Protein AF-A0A960B2R2-F1 (afdb_monomer)

Sequence (113 aa):
MPITTTFVECHGYDATPDFVYAVSLLAALEGASNQSEHASVLPFLGMARAELTDFGQRRPAGYVPVHVGDVRAGLDELEQRLTALLADSPALQHSLRLDAARRLLRRGLAAVA

Mean predicted aligned error: 6.53 Å

Secondary structure (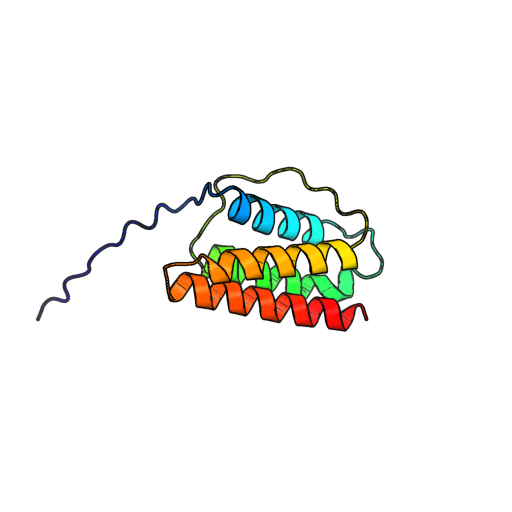DSSP, 8-state):
-----------SEE--HHHHHHHHHHHHHHT-TTSTTHHHHHHHHHHHHHIIIIIS--EES-------S-HHHHHHHHHHHHHHHHHH---HHHHHHHHHHHHHHHHHHHH--

pLDDT: mean 85.48, std 13.49, range [42.97, 96.62]

Radius of gyration: 15.07 Å; Cα contacts (8 Å, |Δi|>4): 143; chains: 1; bounding box: 57×23×29 Å

Structure (mmCIF, N/CA/C/O backbone):
data_AF-A0A960B2R2-F1
#
_entry.id   AF-A0A960B2R2-F1
#
loop_
_atom_site.group_PDB
_atom_site.id
_atom_site.type_symbol
_atom_site.label_atom_id
_atom_site.label_alt_id
_atom_site.label_comp_id
_atom_site.label_asym_id
_atom_site.label_entity_id
_atom_site.label_seq_id
_atom_site.pdbx_PDB_ins_code
_atom_site.Cartn_x
_atom_site.Cartn_y
_atom_site.Cartn_z
_atom_site.occupancy
_atom_site.B_iso_or_equiv
_atom_site.auth_seq_id
_atom_site.auth_comp_id
_atom_site.auth_asym_id
_atom_site.auth_atom_id
_atom_site.pdbx_PDB_model_num
ATOM 1 N N . MET A 1 1 ? 42.434 -1.379 -8.555 1.00 44.28 1 MET A N 1
ATOM 2 C CA . MET A 1 1 ? 41.587 -1.516 -9.759 1.00 44.28 1 MET A CA 1
ATOM 3 C C . MET A 1 1 ? 40.462 -0.501 -9.656 1.00 44.28 1 MET A C 1
ATOM 5 O O . MET A 1 1 ? 39.884 -0.428 -8.576 1.00 44.28 1 MET A O 1
ATOM 9 N N . PRO A 1 2 ? 40.188 0.317 -10.685 1.00 54.19 2 PRO A N 1
ATOM 10 C CA . PRO A 1 2 ? 39.034 1.207 -10.661 1.00 54.19 2 PRO A CA 1
ATOM 11 C C . PRO A 1 2 ? 37.750 0.372 -10.734 1.00 54.19 2 PRO A C 1
ATOM 13 O O . PRO A 1 2 ? 37.652 -0.547 -11.545 1.00 54.19 2 PRO A O 1
ATOM 16 N N . ILE A 1 3 ? 36.790 0.665 -9.859 1.00 48.06 3 ILE A N 1
ATOM 17 C CA . ILE A 1 3 ? 35.449 0.083 -9.926 1.00 48.06 3 ILE A CA 1
ATOM 18 C C . ILE A 1 3 ? 34.712 0.823 -11.040 1.00 48.06 3 ILE A C 1
ATOM 20 O O . ILE A 1 3 ? 34.513 2.034 -10.959 1.00 48.06 3 ILE A O 1
ATOM 24 N N . THR A 1 4 ? 34.344 0.108 -12.098 1.00 55.03 4 THR A N 1
ATOM 25 C CA . THR A 1 4 ? 33.495 0.644 -13.161 1.00 55.03 4 THR A CA 1
ATOM 26 C C . THR A 1 4 ? 32.066 0.716 -12.640 1.00 55.03 4 THR A C 1
ATOM 28 O O . THR A 1 4 ? 31.375 -0.296 -12.556 1.00 55.03 4 THR A O 1
ATOM 31 N N . THR A 1 5 ? 31.625 1.910 -12.257 1.00 47.50 5 THR A N 1
ATOM 32 C CA . THR A 1 5 ? 30.239 2.150 -11.856 1.00 47.50 5 THR A CA 1
ATOM 33 C C . THR A 1 5 ? 29.385 2.289 -13.112 1.00 47.50 5 THR A C 1
ATOM 35 O O . THR A 1 5 ? 29.386 3.334 -13.759 1.00 47.50 5 THR A O 1
ATOM 38 N N . THR A 1 6 ? 28.650 1.243 -13.485 1.00 44.91 6 THR A N 1
ATOM 39 C CA . THR A 1 6 ? 27.518 1.385 -14.407 1.00 44.91 6 THR A CA 1
ATOM 40 C C . THR A 1 6 ? 26.431 2.182 -13.696 1.00 44.91 6 THR A C 1
ATOM 42 O O . THR A 1 6 ? 25.748 1.658 -12.817 1.00 44.91 6 THR A O 1
ATOM 45 N N . PHE A 1 7 ? 26.292 3.460 -14.051 1.00 42.97 7 PHE A N 1
ATOM 46 C CA . PHE A 1 7 ? 25.100 4.233 -13.720 1.00 42.97 7 PHE A CA 1
ATOM 47 C C . PHE A 1 7 ? 23.925 3.599 -14.464 1.00 42.97 7 PHE A C 1
ATOM 49 O O . PHE A 1 7 ? 23.828 3.695 -15.685 1.00 42.97 7 PHE A O 1
ATOM 56 N N . VAL A 1 8 ? 23.049 2.918 -13.731 1.00 48.94 8 VAL A N 1
ATOM 57 C CA . VAL A 1 8 ? 21.703 2.650 -14.226 1.00 48.94 8 VAL A CA 1
ATOM 58 C C . VAL A 1 8 ? 20.947 3.959 -14.035 1.00 48.94 8 VAL A C 1
ATOM 60 O O . VAL A 1 8 ? 20.737 4.385 -12.899 1.00 48.94 8 VAL A O 1
ATOM 63 N N . GLU A 1 9 ? 20.589 4.630 -15.130 1.00 44.25 9 GLU A N 1
ATOM 64 C CA . GLU A 1 9 ? 19.589 5.697 -15.095 1.00 44.25 9 GLU A CA 1
ATOM 65 C C . GLU A 1 9 ? 18.266 5.073 -14.632 1.00 44.25 9 GLU A C 1
ATOM 67 O O . GLU A 1 9 ? 17.455 4.601 -15.425 1.00 44.25 9 GLU A O 1
ATOM 72 N N . CYS A 1 10 ? 18.040 5.035 -13.318 1.00 51.03 10 CYS A N 1
ATOM 73 C CA . CYS A 1 10 ? 16.684 4.946 -12.807 1.00 51.03 10 CYS A CA 1
ATOM 74 C C . CYS A 1 10 ? 16.016 6.256 -13.212 1.00 51.03 10 CYS A C 1
ATOM 76 O O . CYS A 1 10 ? 16.256 7.291 -12.589 1.00 51.03 10 CYS A O 1
ATOM 78 N N . HIS A 1 11 ? 15.209 6.232 -14.275 1.00 53.56 11 HIS A N 1
ATOM 79 C CA . HIS A 1 11 ? 14.238 7.287 -14.528 1.00 53.56 11 HIS A CA 1
ATOM 80 C C . HIS A 1 11 ? 13.461 7.496 -13.222 1.00 53.56 11 HIS A C 1
ATOM 82 O O . HIS A 1 11 ? 12.680 6.645 -12.811 1.00 53.56 11 HIS A O 1
ATOM 88 N N . GLY A 1 12 ? 13.765 8.587 -12.511 1.00 64.12 12 GLY A N 1
ATOM 89 C CA . GLY A 1 12 ? 13.366 8.764 -11.110 1.00 64.12 12 GLY A CA 1
ATOM 90 C C . GLY A 1 12 ? 11.856 8.850 -10.894 1.00 64.12 12 GLY A C 1
ATOM 91 O O . GLY A 1 12 ? 11.407 8.784 -9.752 1.00 64.12 12 GLY A O 1
ATOM 92 N N . TYR A 1 13 ? 11.095 8.975 -11.983 1.00 69.25 13 TYR A N 1
ATOM 93 C CA . TYR A 1 13 ? 9.644 8.953 -12.002 1.00 69.25 13 TYR A CA 1
ATOM 94 C C . TYR A 1 13 ? 9.132 7.718 -12.735 1.00 69.25 13 TYR A C 1
ATOM 96 O O . TYR A 1 13 ? 9.464 7.484 -13.895 1.00 69.25 13 TYR A O 1
ATOM 104 N N . ASP A 1 14 ? 8.272 6.971 -12.060 1.00 80.69 14 ASP A N 1
ATOM 105 C CA . ASP A 1 14 ? 7.523 5.863 -12.614 1.00 80.69 14 ASP A CA 1
ATOM 106 C C . ASP A 1 14 ? 6.093 6.317 -12.923 1.00 80.69 14 ASP A C 1
ATOM 108 O O . ASP A 1 14 ? 5.325 6.694 -12.032 1.00 80.69 14 ASP A O 1
ATOM 112 N N . ALA A 1 15 ? 5.765 6.314 -14.212 1.00 82.19 15 ALA A N 1
ATOM 113 C CA . ALA A 1 15 ? 4.457 6.687 -14.738 1.00 82.19 15 ALA A CA 1
ATOM 114 C C . ALA A 1 15 ? 3.535 5.478 -14.971 1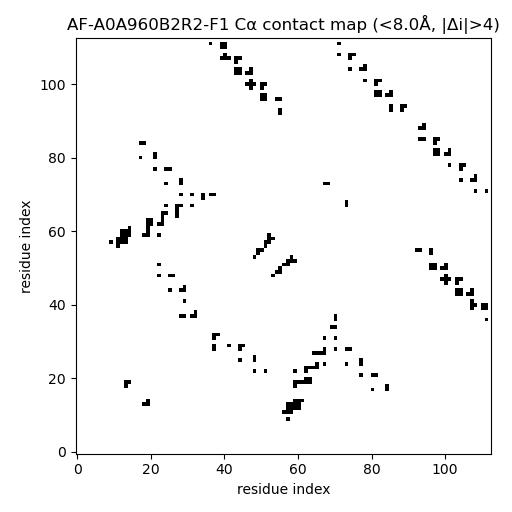.00 82.19 15 ALA A C 1
ATOM 116 O O . ALA A 1 15 ? 2.442 5.646 -15.510 1.00 82.19 15 ALA A O 1
ATOM 117 N N . THR A 1 16 ? 3.959 4.266 -14.598 1.00 88.69 16 THR A N 1
ATOM 118 C CA . THR A 1 16 ? 3.163 3.050 -14.781 1.00 88.69 16 THR A CA 1
ATOM 119 C C . THR A 1 16 ? 1.842 3.199 -14.023 1.00 88.69 16 THR A C 1
ATOM 121 O O . THR A 1 16 ? 1.879 3.437 -12.810 1.00 88.69 16 THR A O 1
ATOM 124 N N . PRO A 1 17 ? 0.681 3.046 -14.691 1.00 90.12 17 PRO A N 1
ATOM 125 C CA . PRO A 1 17 ? -0.620 3.303 -14.078 1.00 90.12 17 PRO A CA 1
ATOM 126 C C . PRO A 1 17 ? -0.837 2.550 -12.765 1.00 90.12 17 PRO A C 1
ATOM 128 O O . PRO A 1 17 ? -1.293 3.146 -11.794 1.00 90.12 17 PRO A O 1
ATOM 131 N N . ASP A 1 18 ? -0.444 1.276 -12.700 1.00 91.38 18 ASP A N 1
ATOM 132 C CA . ASP A 1 18 ? -0.616 0.464 -11.493 1.00 91.38 18 ASP A CA 1
ATOM 133 C C . ASP A 1 18 ? 0.258 0.930 -10.326 1.00 91.38 18 ASP A C 1
ATOM 135 O O . ASP A 1 18 ? -0.196 0.936 -9.182 1.00 91.38 18 ASP A O 1
ATOM 139 N N . PHE A 1 19 ? 1.491 1.373 -10.593 1.00 90.69 19 PHE A N 1
ATOM 140 C CA . PHE A 1 19 ? 2.360 1.910 -9.546 1.00 90.69 19 PHE A CA 1
ATOM 141 C C . PHE A 1 19 ? 1.854 3.263 -9.043 1.00 90.69 19 PHE A C 1
ATOM 143 O O . PHE A 1 19 ? 1.728 3.470 -7.836 1.00 90.69 19 PHE A O 1
ATOM 150 N N . VAL A 1 20 ? 1.502 4.165 -9.965 1.00 91.81 20 VAL A N 1
ATOM 151 C CA . VAL A 1 20 ? 0.909 5.469 -9.641 1.00 91.81 20 VAL A CA 1
ATOM 152 C C . VAL A 1 20 ? -0.367 5.292 -8.822 1.00 91.81 20 VAL A C 1
ATOM 154 O O . VAL A 1 20 ? -0.547 5.972 -7.809 1.00 91.81 20 VAL A O 1
ATOM 157 N N . TYR A 1 21 ? -1.231 4.356 -9.214 1.00 94.25 21 TYR A N 1
ATOM 158 C CA . TYR A 1 21 ? -2.456 4.055 -8.489 1.00 94.25 21 TYR A CA 1
ATOM 159 C C . TYR A 1 21 ? -2.172 3.489 -7.096 1.00 94.25 21 TYR A C 1
ATOM 161 O O . TYR A 1 21 ? -2.722 4.000 -6.127 1.00 94.25 21 TYR A O 1
ATOM 169 N N . ALA A 1 22 ? -1.276 2.505 -6.961 1.00 94.62 22 ALA A N 1
ATOM 170 C CA . ALA A 1 22 ? -0.936 1.914 -5.666 1.00 94.62 22 ALA A CA 1
ATOM 171 C C . ALA A 1 22 ? -0.391 2.959 -4.677 1.00 94.62 22 ALA A C 1
ATOM 173 O O . ALA A 1 22 ? -0.827 3.015 -3.528 1.00 94.62 22 ALA A O 1
ATOM 174 N N . VAL A 1 23 ? 0.513 3.837 -5.125 1.00 93.50 23 VAL A N 1
ATOM 175 C CA . VAL A 1 23 ? 1.056 4.912 -4.278 1.00 93.50 23 VAL A CA 1
ATOM 176 C C . VAL A 1 23 ? -0.009 5.975 -3.964 1.00 93.50 23 VAL A C 1
ATOM 178 O O . VAL A 1 23 ? -0.027 6.518 -2.859 1.00 93.50 23 VAL A O 1
ATOM 181 N N . SER A 1 24 ? -0.942 6.233 -4.885 1.00 94.31 24 SER A N 1
ATOM 182 C CA . SER A 1 24 ? -2.063 7.157 -4.656 1.00 94.31 24 SER A CA 1
ATOM 183 C C . SER A 1 24 ? -3.100 6.613 -3.676 1.00 94.31 24 SER A C 1
ATOM 185 O O . SER A 1 24 ? -3.537 7.342 -2.788 1.00 94.31 24 SER A O 1
ATOM 187 N N . LEU A 1 25 ? -3.456 5.333 -3.786 1.00 95.56 25 LEU A N 1
ATOM 188 C CA . LEU A 1 25 ? -4.336 4.647 -2.842 1.00 95.56 25 LEU A CA 1
ATOM 189 C C . LEU A 1 25 ? -3.707 4.612 -1.446 1.00 95.56 25 LEU A C 1
ATOM 191 O O . LEU A 1 25 ? -4.385 4.902 -0.464 1.00 95.56 25 LEU A O 1
ATOM 195 N N . LEU A 1 26 ? -2.402 4.345 -1.355 1.00 95.00 26 LEU A N 1
ATOM 196 C CA . LEU A 1 26 ? -1.672 4.415 -0.092 1.00 95.00 26 LEU A CA 1
ATOM 197 C C . LEU A 1 26 ? -1.769 5.817 0.528 1.00 95.00 26 LEU A C 1
ATOM 199 O O . LEU A 1 26 ? -2.131 5.940 1.696 1.00 95.00 26 LEU A O 1
ATOM 203 N N . ALA A 1 27 ? -1.507 6.875 -0.243 1.00 93.25 27 ALA A N 1
ATOM 204 C CA . ALA A 1 27 ? -1.623 8.250 0.247 1.00 93.25 27 ALA A CA 1
ATOM 205 C C . ALA A 1 27 ? -3.062 8.612 0.668 1.00 93.25 27 ALA A C 1
ATOM 207 O O . ALA A 1 27 ? -3.262 9.313 1.660 1.00 93.25 27 ALA A O 1
ATOM 208 N N . ALA A 1 28 ? -4.073 8.111 -0.046 1.00 93.75 28 ALA A N 1
ATOM 209 C CA . ALA A 1 28 ? -5.473 8.297 0.326 1.00 93.75 28 ALA A CA 1
ATOM 210 C C . ALA A 1 28 ? -5.819 7.583 1.645 1.00 93.75 28 ALA A C 1
ATOM 212 O O . ALA A 1 28 ? -6.507 8.158 2.487 1.00 93.75 28 ALA A O 1
ATOM 213 N N . LEU A 1 29 ? -5.291 6.373 1.863 1.00 93.62 29 LEU A N 1
ATOM 214 C CA . LEU A 1 29 ? -5.415 5.642 3.127 1.00 93.62 29 LEU A CA 1
ATOM 215 C C . LEU A 1 29 ? -4.702 6.367 4.276 1.00 93.62 29 LEU A C 1
ATOM 217 O O . LEU A 1 29 ? -5.265 6.479 5.361 1.00 93.62 29 LEU A O 1
ATOM 221 N N . GLU A 1 30 ? -3.508 6.928 4.048 1.00 93.31 30 GLU A N 1
ATOM 222 C CA . GLU A 1 30 ? -2.820 7.783 5.032 1.00 93.31 30 GLU A CA 1
ATOM 223 C C . GLU A 1 30 ? -3.666 9.009 5.411 1.00 93.31 30 GLU A C 1
ATOM 225 O O . GLU A 1 30 ? -3.655 9.429 6.567 1.00 93.31 30 GLU A O 1
ATOM 230 N N . GLY A 1 31 ? -4.432 9.557 4.465 1.00 90.19 31 GLY A N 1
ATOM 231 C CA . GLY A 1 31 ? -5.325 10.698 4.670 1.00 90.19 31 GLY A CA 1
ATOM 232 C C . GLY A 1 31 ? -6.706 10.366 5.252 1.00 90.19 31 GLY A C 1
ATOM 233 O O . GLY A 1 31 ? -7.445 11.292 5.584 1.00 90.19 31 GLY A O 1
ATOM 234 N N . ALA A 1 32 ? -7.074 9.089 5.402 1.00 89.19 32 ALA A N 1
ATOM 235 C CA . ALA A 1 32 ? -8.403 8.651 5.849 1.00 89.19 32 ALA A CA 1
ATOM 236 C C . ALA A 1 32 ? -8.612 8.769 7.378 1.00 89.19 32 ALA A C 1
ATOM 238 O O . ALA A 1 32 ? -9.168 7.876 8.014 1.00 89.19 32 ALA A O 1
ATOM 239 N N . SER A 1 33 ? -8.191 9.885 7.978 1.00 83.94 33 SER A N 1
ATOM 240 C CA . SER A 1 33 ? -8.155 10.109 9.434 1.00 83.94 33 SER A CA 1
ATOM 241 C C . SER A 1 33 ? -9.518 10.128 10.129 1.00 83.94 33 SER A C 1
ATOM 243 O O . SER A 1 33 ? -9.589 9.991 11.347 1.00 83.94 33 SER A O 1
ATOM 245 N N . ASN A 1 34 ? -10.602 10.285 9.370 1.00 84.12 34 ASN A N 1
ATOM 246 C CA . ASN A 1 34 ? -11.966 10.290 9.901 1.00 84.12 34 ASN A CA 1
ATOM 247 C C . ASN A 1 34 ? -12.504 8.879 10.208 1.00 84.12 34 ASN A C 1
ATOM 249 O O . ASN A 1 34 ? -13.628 8.753 10.687 1.00 84.12 34 ASN A O 1
ATOM 253 N N . GLN A 1 35 ? -11.732 7.828 9.919 1.00 81.75 35 GLN A N 1
ATOM 254 C CA . GLN A 1 35 ? -12.118 6.433 10.121 1.00 81.75 35 GLN A CA 1
ATOM 255 C C . GLN A 1 35 ? -11.531 5.907 11.439 1.00 81.75 35 GLN A C 1
ATOM 257 O O . GLN A 1 35 ? -10.347 6.095 11.714 1.00 81.75 35 GLN A O 1
ATOM 262 N N . SER A 1 36 ? -12.333 5.220 12.257 1.00 80.88 36 SER A N 1
ATOM 263 C CA . SER A 1 36 ? -11.940 4.763 13.607 1.00 80.88 36 SER A CA 1
ATOM 264 C C . SER A 1 36 ? -10.721 3.836 13.625 1.00 80.88 36 SER A C 1
ATOM 266 O O . SER A 1 36 ? -9.973 3.798 14.598 1.00 80.88 36 SER A O 1
ATOM 268 N N . GLU A 1 37 ? -10.506 3.104 12.539 1.00 84.75 37 GLU A N 1
ATOM 269 C CA . GLU A 1 37 ? -9.453 2.096 12.392 1.00 84.75 37 GLU A CA 1
ATOM 270 C C . GLU A 1 37 ? -8.121 2.713 11.937 1.00 84.75 37 GLU A C 1
ATOM 272 O O . GLU A 1 37 ? -7.056 2.117 12.118 1.00 84.75 37 GLU A O 1
ATOM 277 N N . HIS A 1 38 ? -8.163 3.933 11.388 1.00 90.31 38 HIS A N 1
ATOM 278 C CA . HIS A 1 38 ? -7.036 4.615 10.746 1.00 90.31 38 HIS A CA 1
ATOM 279 C C . HIS A 1 38 ? -5.801 4.717 11.644 1.00 90.31 38 HIS A C 1
ATOM 281 O O . HIS A 1 38 ? -4.690 4.396 11.221 1.00 90.31 38 HIS A O 1
ATOM 287 N N . ALA A 1 39 ? -5.994 5.091 12.910 1.00 89.25 39 ALA A N 1
ATOM 288 C CA . ALA A 1 39 ? -4.896 5.277 13.855 1.00 89.25 39 ALA A CA 1
ATOM 289 C C . ALA A 1 39 ? -4.075 3.993 14.070 1.00 89.25 39 ALA A C 1
ATOM 291 O O . ALA A 1 39 ? -2.858 4.060 14.246 1.00 89.25 39 ALA A O 1
ATOM 292 N N . SER A 1 40 ? -4.727 2.827 14.024 1.00 90.94 40 SER A N 1
ATOM 293 C CA . SER A 1 40 ? -4.064 1.530 14.194 1.00 90.94 40 SER A CA 1
ATOM 294 C C . SER A 1 40 ? -3.222 1.136 12.976 1.00 90.94 40 SER A C 1
ATOM 296 O O . SER A 1 40 ? -2.212 0.447 13.124 1.00 90.94 40 SER A O 1
ATOM 298 N N . VAL A 1 41 ? -3.589 1.617 11.782 1.00 92.81 41 VAL A N 1
ATOM 299 C CA . VAL A 1 41 ? -2.932 1.246 10.520 1.00 92.81 41 VAL A CA 1
ATOM 300 C C . VAL A 1 41 ? -1.902 2.255 10.031 1.00 92.81 41 VAL A C 1
ATOM 302 O O . VAL A 1 41 ? -1.000 1.893 9.275 1.00 92.81 41 VAL A O 1
ATOM 305 N N . LEU A 1 42 ? -1.995 3.505 10.487 1.00 93.12 42 LEU A N 1
ATOM 306 C CA . LEU A 1 42 ? -1.162 4.614 10.028 1.00 93.12 42 LEU A CA 1
ATOM 307 C C . LEU A 1 42 ? 0.355 4.336 10.085 1.00 93.12 42 LEU A C 1
ATOM 309 O O . LEU A 1 42 ? 1.034 4.646 9.103 1.00 93.12 42 LEU A O 1
ATOM 313 N N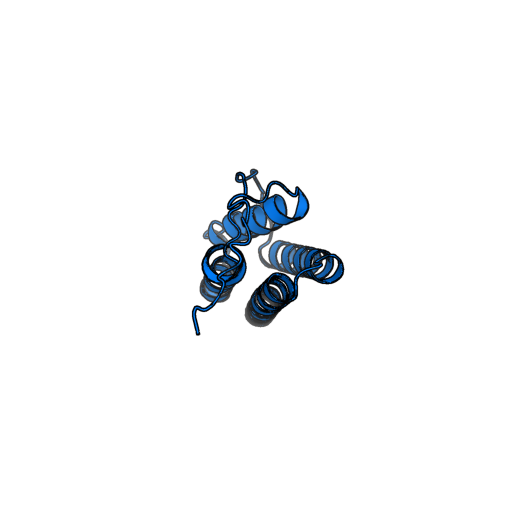 . PRO A 1 43 ? 0.923 3.713 11.144 1.00 94.25 43 PRO A N 1
ATOM 314 C CA . PRO A 1 43 ? 2.351 3.396 11.160 1.00 94.25 43 PRO A CA 1
ATOM 315 C C . PRO A 1 43 ? 2.760 2.440 10.032 1.00 94.25 43 PRO A C 1
ATOM 317 O O . PRO A 1 43 ? 3.826 2.599 9.438 1.00 94.25 43 PRO A O 1
ATOM 320 N N . PHE A 1 44 ? 1.907 1.464 9.709 1.00 95.12 44 PHE A N 1
ATOM 321 C CA . PHE A 1 44 ? 2.174 0.492 8.651 1.00 95.12 44 PHE A CA 1
ATOM 322 C C . PHE A 1 44 ? 2.065 1.123 7.264 1.00 95.12 44 PHE A C 1
ATOM 324 O O . PHE A 1 44 ? 2.886 0.813 6.402 1.00 95.12 44 PHE A O 1
ATOM 331 N N . LEU A 1 45 ? 1.106 2.034 7.068 1.00 94.38 45 LEU A N 1
ATOM 332 C CA . LEU A 1 45 ? 0.957 2.803 5.831 1.00 94.38 45 LEU A CA 1
ATOM 333 C C . LEU A 1 45 ? 2.193 3.673 5.563 1.00 94.38 45 LEU A C 1
ATOM 335 O O . LEU A 1 45 ? 2.797 3.549 4.498 1.00 94.38 45 LEU A O 1
ATOM 339 N N . GLY A 1 46 ? 2.645 4.441 6.561 1.00 93.75 46 GLY A N 1
ATOM 340 C CA . GLY A 1 46 ? 3.833 5.292 6.430 1.00 93.75 46 GLY A CA 1
ATOM 341 C C . GLY A 1 46 ? 5.106 4.505 6.104 1.00 93.75 46 GLY A C 1
ATOM 342 O O . GLY A 1 46 ? 5.895 4.908 5.247 1.00 93.75 46 GLY A O 1
ATOM 343 N N . MET A 1 47 ? 5.294 3.342 6.737 1.00 95.56 47 MET A N 1
ATOM 344 C CA . MET A 1 47 ? 6.422 2.457 6.423 1.00 95.56 47 MET A CA 1
ATOM 345 C C . MET A 1 47 ? 6.297 1.838 5.026 1.00 95.56 47 MET A C 1
ATOM 347 O O . MET A 1 47 ? 7.289 1.765 4.302 1.00 95.56 47 MET A O 1
ATOM 351 N N . ALA A 1 48 ? 5.095 1.415 4.622 1.00 94.94 48 ALA A N 1
ATOM 352 C CA . ALA A 1 48 ? 4.867 0.867 3.290 1.00 94.94 48 ALA A CA 1
ATOM 353 C C . ALA A 1 48 ? 5.160 1.916 2.208 1.00 94.94 48 ALA A C 1
ATOM 355 O O . ALA A 1 48 ? 5.793 1.589 1.205 1.00 94.94 48 ALA A O 1
ATOM 356 N N . ARG A 1 49 ? 4.802 3.187 2.436 1.00 93.19 49 ARG A N 1
ATOM 357 C CA . ARG A 1 49 ? 5.158 4.286 1.533 1.00 93.19 49 ARG A CA 1
ATOM 358 C C . ARG A 1 49 ? 6.663 4.429 1.377 1.00 93.19 49 ARG A C 1
ATOM 360 O O . ARG A 1 49 ? 7.149 4.472 0.252 1.00 93.19 49 ARG A O 1
ATOM 367 N N . ALA A 1 50 ? 7.389 4.459 2.495 1.00 92.25 50 ALA A N 1
ATOM 368 C CA . ALA A 1 50 ? 8.842 4.600 2.496 1.00 92.25 50 ALA A CA 1
ATOM 369 C C . ALA A 1 50 ? 9.531 3.455 1.733 1.00 92.25 50 ALA A C 1
ATOM 371 O O . ALA A 1 50 ? 10.477 3.695 0.983 1.00 92.25 50 ALA A O 1
ATOM 372 N N . GLU A 1 51 ? 9.036 2.218 1.856 1.00 94.00 51 GLU A N 1
ATOM 373 C CA . GLU A 1 51 ? 9.536 1.084 1.065 1.00 94.00 51 GLU A CA 1
ATOM 374 C C . GLU A 1 51 ? 9.339 1.289 -0.439 1.00 94.00 51 GLU A C 1
ATOM 376 O O . GLU A 1 51 ? 10.258 1.025 -1.215 1.00 94.00 51 GLU A O 1
ATOM 381 N N . LEU A 1 52 ? 8.179 1.795 -0.862 1.00 89.94 52 LEU A N 1
ATOM 382 C CA . LEU A 1 52 ? 7.870 1.989 -2.279 1.00 89.94 52 LEU A CA 1
ATOM 383 C C . LEU A 1 52 ? 8.610 3.182 -2.892 1.00 89.94 52 LEU A C 1
ATOM 385 O O . LEU A 1 52 ? 9.142 3.058 -3.996 1.00 89.94 52 LEU A O 1
ATOM 389 N N . THR A 1 53 ? 8.658 4.321 -2.197 1.00 86.88 53 THR A N 1
ATOM 390 C CA . THR A 1 53 ? 9.180 5.570 -2.766 1.00 86.88 53 THR A CA 1
ATOM 391 C C . THR A 1 53 ? 10.638 5.819 -2.419 1.00 86.88 53 THR A C 1
ATOM 393 O O . THR A 1 53 ? 11.459 6.032 -3.313 1.00 86.88 53 THR A O 1
ATOM 396 N N . ASP A 1 54 ? 10.977 5.767 -1.134 1.00 85.44 54 ASP A N 1
ATOM 397 C CA . ASP A 1 54 ? 12.267 6.245 -0.635 1.00 85.44 54 ASP A CA 1
ATOM 398 C C . ASP A 1 54 ? 13.338 5.164 -0.802 1.00 85.44 54 ASP A C 1
ATOM 400 O O . ASP A 1 54 ? 14.373 5.390 -1.431 1.00 85.44 54 ASP A O 1
ATOM 404 N N . PHE A 1 55 ? 13.061 3.952 -0.316 1.00 82.56 55 PHE A N 1
ATOM 405 C CA . PHE A 1 55 ? 13.966 2.806 -0.441 1.00 82.56 55 PHE A CA 1
ATOM 406 C C . PHE A 1 55 ? 13.859 2.111 -1.800 1.00 82.56 55 PHE A C 1
ATOM 408 O O . PHE A 1 55 ? 14.847 1.571 -2.305 1.00 82.56 55 PHE A O 1
ATOM 415 N N . GLY A 1 56 ? 12.670 2.139 -2.405 1.00 78.44 56 GLY A N 1
ATOM 416 C CA . GLY A 1 56 ? 12.444 1.719 -3.784 1.00 78.44 56 GLY A CA 1
ATOM 417 C C . GLY A 1 56 ?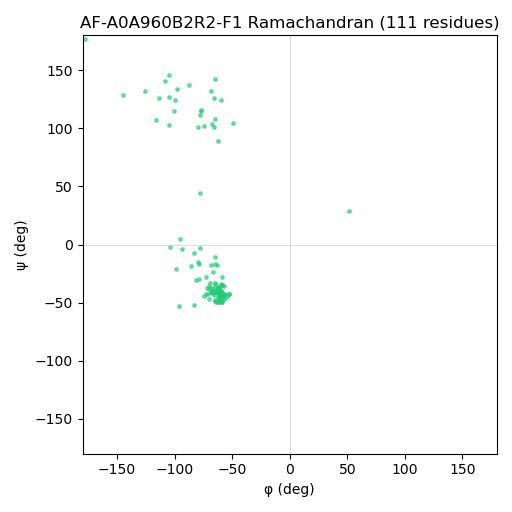 13.087 2.649 -4.805 1.00 78.44 56 GLY A C 1
ATOM 418 O O . GLY A 1 56 ? 13.282 2.230 -5.942 1.00 78.44 56 GLY A O 1
ATOM 419 N N . GLN A 1 57 ? 13.441 3.877 -4.400 1.00 76.69 57 GLN A N 1
ATOM 420 C CA . GLN A 1 57 ? 13.974 4.926 -5.273 1.00 76.69 57 GLN A CA 1
ATOM 421 C C . GLN A 1 57 ? 13.093 5.163 -6.518 1.00 76.69 57 GLN A C 1
ATOM 423 O O . GLN A 1 57 ? 13.582 5.585 -7.565 1.00 76.69 57 GLN A O 1
ATOM 428 N N . ARG A 1 58 ? 11.783 4.903 -6.397 1.00 81.19 58 ARG A N 1
ATOM 429 C CA . ARG A 1 58 ? 10.763 5.074 -7.441 1.00 81.19 58 ARG A CA 1
ATOM 430 C C . ARG A 1 58 ? 9.773 6.130 -6.987 1.00 81.19 58 ARG A C 1
ATOM 432 O O . ARG A 1 58 ? 8.950 5.883 -6.111 1.00 81.19 58 ARG A O 1
ATOM 439 N N . ARG A 1 59 ? 9.818 7.320 -7.583 1.00 83.19 59 ARG A N 1
ATOM 440 C CA . ARG A 1 59 ? 8.788 8.334 -7.326 1.00 83.19 59 ARG A CA 1
ATOM 441 C C . ARG A 1 59 ? 7.638 8.121 -8.299 1.00 83.19 59 ARG A C 1
ATOM 443 O O . ARG A 1 59 ? 7.903 7.880 -9.471 1.00 83.19 59 ARG A O 1
ATOM 450 N N . PRO A 1 60 ? 6.371 8.212 -7.878 1.00 86.50 60 PRO A N 1
ATOM 451 C CA . PRO A 1 60 ? 5.283 8.222 -8.844 1.00 86.50 60 PRO A CA 1
ATOM 452 C C . PRO A 1 60 ? 5.379 9.496 -9.697 1.00 86.50 60 PRO A C 1
ATOM 454 O O . PRO A 1 60 ? 5.718 10.564 -9.184 1.00 86.50 60 PRO A O 1
ATOM 457 N N . ALA A 1 61 ? 5.068 9.404 -10.991 1.00 86.25 61 ALA A N 1
ATOM 458 C C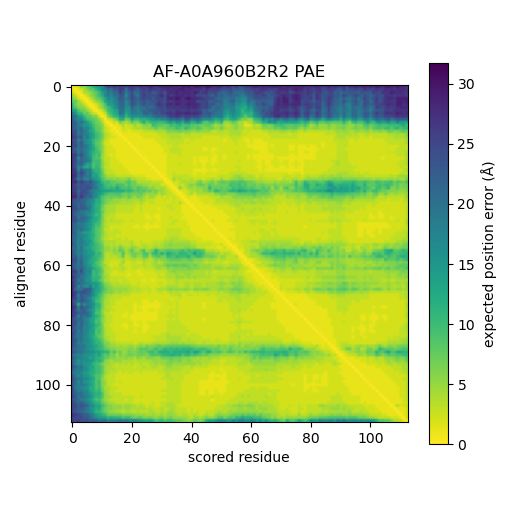A . ALA A 1 61 ? 5.037 10.570 -11.883 1.00 86.25 61 ALA A CA 1
ATOM 459 C C . ALA A 1 61 ? 3.973 11.617 -11.485 1.00 86.25 61 ALA A C 1
ATOM 461 O O . ALA A 1 61 ? 4.042 12.769 -11.905 1.00 86.25 61 ALA A O 1
ATOM 462 N N . GLY A 1 62 ? 3.004 11.225 -10.657 1.00 84.81 62 GLY A N 1
ATOM 463 C CA . GLY A 1 62 ? 1.989 12.089 -10.069 1.00 84.81 62 GLY A CA 1
ATOM 464 C C . GLY A 1 62 ? 1.076 11.298 -9.135 1.00 84.81 62 GLY A C 1
ATOM 465 O O . GLY A 1 62 ? 1.209 10.082 -9.024 1.00 84.81 62 GLY A O 1
ATOM 466 N N . TYR A 1 63 ? 0.146 11.991 -8.481 1.00 87.75 63 TYR A N 1
ATOM 467 C CA . TYR A 1 63 ? -0.912 11.372 -7.683 1.00 87.75 63 TYR A CA 1
ATOM 468 C C . TYR A 1 63 ? -2.250 11.512 -8.398 1.00 87.75 63 TYR A C 1
ATOM 470 O O . TYR A 1 63 ? -2.545 12.565 -8.967 1.00 87.75 63 TYR A O 1
ATOM 478 N N . VAL A 1 64 ? -3.065 10.464 -8.335 1.00 90.69 64 VAL A N 1
ATOM 479 C CA . VAL A 1 64 ? -4.454 10.495 -8.799 1.00 90.69 64 VAL A CA 1
ATOM 480 C C . VAL A 1 64 ? -5.401 10.542 -7.600 1.00 90.69 64 VAL A C 1
ATOM 482 O O . VAL A 1 64 ? -5.091 9.966 -6.557 1.00 90.69 64 VAL A O 1
ATOM 485 N N . PRO A 1 65 ? -6.549 11.230 -7.702 1.00 89.62 65 PRO A N 1
ATOM 486 C CA . PRO A 1 65 ? -7.526 11.239 -6.623 1.00 89.62 65 PRO A CA 1
ATOM 487 C C . PRO A 1 65 ? -8.112 9.834 -6.435 1.00 89.62 65 PRO A C 1
ATOM 489 O O . PRO A 1 65 ? -8.638 9.242 -7.376 1.00 89.62 65 PRO A O 1
ATOM 492 N N . VAL A 1 66 ? -8.040 9.322 -5.207 1.00 93.06 66 VAL A N 1
ATOM 493 C CA . VAL A 1 66 ? -8.623 8.037 -4.804 1.00 93.0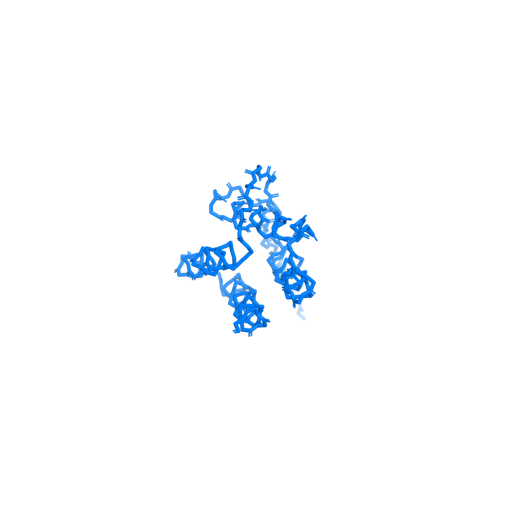6 66 VAL A CA 1
ATOM 494 C C . VAL A 1 66 ? -9.525 8.278 -3.600 1.00 93.06 66 VAL A C 1
ATOM 496 O O . VAL A 1 66 ? -9.140 8.968 -2.657 1.00 93.06 66 VAL A O 1
ATOM 499 N N . HIS A 1 67 ? -10.741 7.736 -3.642 1.00 89.31 67 HIS A N 1
ATOM 500 C CA . HIS A 1 67 ? -11.689 7.831 -2.540 1.00 89.31 67 HIS A CA 1
ATOM 501 C C . HIS A 1 67 ? -11.677 6.537 -1.727 1.00 89.31 67 HIS A C 1
ATOM 503 O O . HIS A 1 67 ? -11.914 5.464 -2.275 1.00 89.31 67 HIS A O 1
ATOM 509 N N . VAL A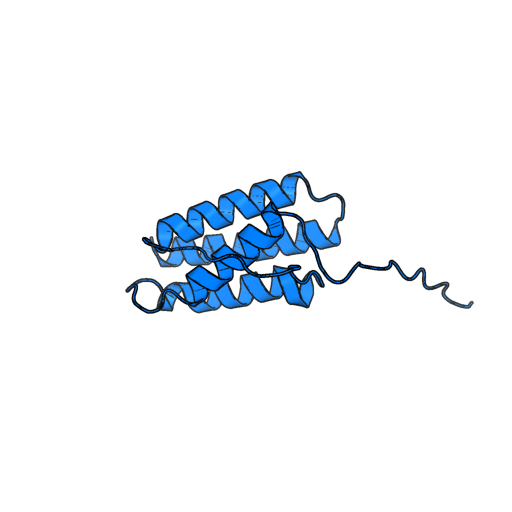 1 68 ? -11.428 6.651 -0.423 1.00 88.75 68 VAL A N 1
ATOM 510 C CA . VAL A 1 68 ? -11.457 5.526 0.518 1.00 88.75 68 VAL A CA 1
ATOM 511 C C . VAL A 1 68 ? -12.738 5.626 1.340 1.00 88.75 68 VAL A C 1
ATOM 513 O O . VAL A 1 68 ? -12.837 6.451 2.247 1.00 88.75 68 VAL A O 1
ATOM 516 N N . GLY A 1 69 ? -13.727 4.798 1.000 1.00 86.06 69 GLY A N 1
ATOM 517 C CA . GLY A 1 69 ? -14.970 4.686 1.772 1.00 86.06 69 GLY A CA 1
ATOM 518 C C . GLY A 1 69 ? -14.820 3.824 3.029 1.00 86.06 69 GLY A C 1
ATOM 519 O O . GLY A 1 69 ? -15.481 4.083 4.029 1.00 86.06 69 GLY A O 1
ATOM 520 N N . ASP A 1 70 ? -13.920 2.841 2.980 1.00 90.25 70 ASP A N 1
ATOM 521 C CA . ASP A 1 70 ? -13.668 1.857 4.031 1.00 90.25 70 ASP A CA 1
ATOM 522 C C . ASP A 1 70 ? -12.165 1.528 4.064 1.00 90.25 70 ASP A C 1
ATOM 524 O O . ASP A 1 70 ? -11.559 1.257 3.022 1.00 90.25 70 ASP A O 1
ATOM 528 N N . VAL A 1 71 ? -11.543 1.617 5.246 1.00 90.62 71 VAL A N 1
ATOM 529 C CA . VAL A 1 71 ? -10.083 1.460 5.395 1.00 90.62 71 VAL A CA 1
ATOM 530 C C . VAL A 1 71 ? -9.663 0.024 5.120 1.00 90.62 71 VAL A C 1
ATOM 532 O O . VAL A 1 71 ? -8.655 -0.198 4.449 1.00 90.62 71 VAL A O 1
ATOM 535 N N . ARG A 1 72 ? -10.437 -0.949 5.603 1.00 90.94 72 ARG A N 1
ATOM 536 C CA . ARG A 1 72 ? -10.134 -2.368 5.434 1.00 90.94 72 ARG A CA 1
ATOM 537 C C . ARG A 1 72 ? -10.188 -2.774 3.963 1.00 90.94 72 ARG A C 1
ATOM 539 O O . ARG A 1 72 ? -9.222 -3.339 3.462 1.00 90.94 72 ARG A O 1
ATOM 546 N N . ALA A 1 73 ? -11.254 -2.409 3.258 1.00 92.00 73 ALA A N 1
ATOM 547 C CA . ALA A 1 73 ? -11.399 -2.659 1.828 1.00 92.00 73 ALA A CA 1
ATOM 548 C C . ALA A 1 73 ? -10.280 -1.987 1.017 1.00 92.00 73 ALA A C 1
ATOM 550 O O . ALA A 1 73 ? -9.732 -2.596 0.099 1.00 92.00 73 ALA A O 1
ATOM 551 N N . GLY A 1 74 ? -9.894 -0.758 1.378 1.00 94.00 74 GLY A N 1
ATOM 552 C CA . GLY A 1 74 ? -8.778 -0.071 0.727 1.00 94.00 74 GLY A CA 1
ATOM 553 C C . GLY A 1 74 ? -7.422 -0.744 0.977 1.00 94.00 74 GLY A C 1
ATOM 554 O O . GLY A 1 74 ? -6.598 -0.817 0.066 1.00 94.00 74 GLY A O 1
ATOM 555 N N . LEU A 1 75 ? -7.182 -1.273 2.181 1.00 93.88 75 LEU A N 1
ATOM 556 C CA . LEU A 1 75 ? -5.979 -2.053 2.493 1.00 93.88 75 LEU A CA 1
ATOM 557 C C . LEU A 1 75 ? -5.933 -3.381 1.725 1.00 93.88 75 LEU A C 1
ATOM 559 O O . LEU A 1 75 ? -4.874 -3.733 1.203 1.00 93.88 75 LEU A O 1
ATOM 563 N N . ASP A 1 76 ? -7.064 -4.083 1.623 1.00 94.69 76 ASP A N 1
ATOM 564 C CA . ASP A 1 76 ? -7.187 -5.317 0.841 1.00 94.69 76 ASP A CA 1
ATOM 565 C C . ASP A 1 76 ? -6.917 -5.054 -0.650 1.00 94.69 76 ASP A C 1
ATOM 567 O O . ASP A 1 76 ? -6.147 -5.781 -1.286 1.00 94.69 76 ASP A O 1
ATOM 571 N N . GLU A 1 77 ? -7.488 -3.983 -1.213 1.00 95.50 77 GLU A N 1
ATOM 572 C CA . GLU A 1 77 ? -7.208 -3.571 -2.592 1.00 95.50 77 GLU A CA 1
ATOM 573 C C . GLU A 1 77 ? -5.721 -3.251 -2.786 1.00 95.50 77 GLU A C 1
ATOM 575 O O . GLU A 1 77 ? -5.096 -3.710 -3.750 1.00 95.50 77 GLU A O 1
ATOM 580 N N . LEU A 1 78 ? -5.122 -2.501 -1.859 1.00 95.62 78 LEU A N 1
ATOM 581 C CA . LEU A 1 78 ? -3.710 -2.154 -1.942 1.00 95.62 78 LEU A CA 1
ATOM 582 C C . LEU A 1 78 ? -2.815 -3.405 -1.879 1.00 95.62 78 LEU A C 1
ATOM 584 O O . LEU A 1 78 ? -1.855 -3.505 -2.646 1.00 95.62 78 LEU A O 1
ATOM 588 N N . GLU A 1 79 ? -3.134 -4.394 -1.037 1.00 95.56 79 GLU A N 1
ATOM 589 C CA . GLU A 1 79 ? -2.410 -5.671 -0.995 1.00 95.56 79 GLU A CA 1
ATOM 590 C C . GLU A 1 79 ? -2.478 -6.417 -2.339 1.00 95.56 79 GLU A C 1
ATOM 592 O O . GLU A 1 79 ? -1.458 -6.928 -2.827 1.00 95.56 79 GLU A O 1
ATOM 597 N N . GLN A 1 80 ? -3.663 -6.474 -2.951 1.00 94.94 80 GLN A N 1
ATOM 598 C CA . GLN A 1 80 ? -3.864 -7.120 -4.250 1.00 94.94 80 GLN A CA 1
ATOM 599 C C . GLN A 1 80 ? -3.028 -6.439 -5.338 1.00 94.94 80 GLN A C 1
ATOM 601 O O . GLN A 1 80 ? -2.312 -7.114 -6.083 1.00 94.94 80 GLN A O 1
ATOM 606 N N . ARG A 1 81 ? -3.037 -5.102 -5.380 1.00 94.69 81 ARG A N 1
ATOM 607 C CA . ARG A 1 81 ? -2.246 -4.311 -6.335 1.00 94.69 81 ARG A CA 1
ATOM 608 C C . ARG A 1 81 ? -0.747 -4.529 -6.164 1.00 94.69 81 ARG A C 1
ATOM 610 O O . ARG A 1 81 ? -0.050 -4.759 -7.150 1.00 94.69 81 ARG A O 1
ATOM 617 N N . LEU A 1 82 ? -0.241 -4.521 -4.928 1.00 94.06 82 LEU A N 1
ATOM 618 C CA . LEU A 1 82 ? 1.175 -4.805 -4.676 1.00 94.06 82 LEU A CA 1
ATOM 619 C C . LEU A 1 82 ? 1.555 -6.240 -5.055 1.00 94.06 82 LEU A C 1
ATOM 621 O O . LEU A 1 82 ? 2.675 -6.476 -5.503 1.00 94.06 82 LEU A O 1
ATOM 625 N N . THR A 1 83 ? 0.638 -7.196 -4.904 1.00 94.62 83 THR A N 1
ATOM 626 C CA . THR A 1 83 ? 0.866 -8.584 -5.326 1.00 94.62 83 THR A CA 1
ATOM 627 C C . THR A 1 83 ? 0.971 -8.706 -6.846 1.00 94.62 83 THR A C 1
ATOM 629 O O . THR A 1 83 ? 1.863 -9.409 -7.319 1.00 94.62 83 THR A O 1
ATOM 632 N N . ALA A 1 84 ? 0.132 -7.994 -7.602 1.00 93.81 84 ALA A N 1
ATOM 633 C CA . ALA A 1 84 ? 0.236 -7.934 -9.060 1.00 93.81 84 ALA A CA 1
ATOM 634 C C . ALA A 1 84 ? 1.556 -7.279 -9.504 1.00 93.81 84 ALA A C 1
ATOM 636 O O . ALA A 1 84 ? 2.330 -7.882 -10.240 1.00 93.81 84 ALA A O 1
ATOM 637 N N . LEU A 1 85 ? 1.888 -6.108 -8.945 1.00 91.50 85 LEU A N 1
ATOM 638 C CA . LEU A 1 85 ? 3.155 -5.419 -9.226 1.00 91.50 85 LEU A CA 1
ATOM 639 C C . LEU A 1 85 ? 4.383 -6.282 -8.909 1.00 91.50 85 LEU A C 1
ATOM 641 O O . LEU A 1 85 ? 5.395 -6.193 -9.600 1.00 91.50 85 LEU A O 1
ATOM 645 N N . LEU A 1 86 ? 4.318 -7.099 -7.855 1.00 91.12 86 LEU A N 1
ATOM 646 C CA . LEU A 1 86 ? 5.389 -8.023 -7.492 1.00 91.12 86 LEU A CA 1
ATOM 647 C C . LEU A 1 86 ? 5.551 -9.144 -8.524 1.00 91.12 86 LEU A C 1
ATOM 649 O O . LEU A 1 86 ? 6.683 -9.517 -8.821 1.00 91.12 86 LEU A O 1
ATOM 653 N N . ALA A 1 87 ? 4.446 -9.675 -9.055 1.00 90.12 87 ALA A N 1
ATOM 654 C CA . ALA A 1 87 ? 4.472 -10.719 -10.077 1.00 90.12 87 ALA A CA 1
ATOM 655 C C . ALA A 1 87 ? 5.092 -10.224 -11.394 1.00 90.12 87 ALA A C 1
ATOM 657 O O . ALA A 1 87 ? 5.810 -10.978 -12.049 1.00 90.12 87 ALA A O 1
ATOM 658 N N . ASP A 1 88 ? 4.876 -8.949 -11.725 1.00 86.69 88 ASP A N 1
ATOM 659 C CA . ASP A 1 88 ? 5.334 -8.339 -12.978 1.00 86.69 88 ASP A CA 1
ATOM 660 C C . ASP A 1 88 ? 6.697 -7.632 -12.865 1.00 86.69 88 ASP A C 1
ATOM 662 O O . ASP A 1 88 ? 7.229 -7.132 -13.857 1.00 86.69 88 ASP A O 1
ATOM 666 N N . SER A 1 89 ? 7.285 -7.556 -11.667 1.00 81.19 89 SER A N 1
ATOM 667 C CA . SER A 1 89 ? 8.506 -6.783 -11.420 1.00 81.19 89 SER A CA 1
ATOM 668 C C . SER A 1 89 ? 9.764 -7.504 -11.942 1.00 81.19 89 SER A C 1
ATOM 670 O O . SER A 1 89 ? 10.171 -8.524 -11.381 1.00 81.19 89 SER A O 1
ATOM 672 N N . PRO A 1 90 ? 10.474 -6.952 -12.949 1.00 75.44 90 PRO A N 1
ATOM 673 C CA . PRO A 1 90 ? 11.646 -7.604 -13.541 1.00 75.44 90 PRO A CA 1
ATOM 674 C C . PRO A 1 90 ? 12.924 -7.426 -12.706 1.00 75.44 90 PRO A C 1
ATOM 676 O O . PRO A 1 90 ? 13.919 -8.114 -12.925 1.00 75.44 90 PRO A O 1
ATOM 679 N N . ALA A 1 91 ? 12.927 -6.484 -11.757 1.00 82.31 91 ALA A N 1
ATOM 680 C CA . ALA A 1 91 ? 14.100 -6.133 -10.965 1.00 82.31 91 ALA A CA 1
ATOM 681 C C . ALA A 1 91 ? 13.989 -6.689 -9.542 1.00 82.31 91 ALA A C 1
ATOM 683 O O . ALA A 1 91 ? 13.030 -6.402 -8.823 1.00 82.31 91 ALA A O 1
ATOM 684 N N . LEU A 1 92 ? 15.011 -7.427 -9.096 1.00 82.94 92 LEU A N 1
ATOM 685 C CA . LEU A 1 92 ? 15.050 -8.006 -7.748 1.00 82.94 92 LEU A CA 1
ATOM 686 C C . LEU A 1 92 ? 14.889 -6.938 -6.656 1.00 82.94 92 LEU A C 1
ATOM 688 O O . LEU A 1 92 ? 14.129 -7.134 -5.713 1.00 82.94 92 LEU A O 1
ATOM 692 N N . GLN A 1 93 ? 15.556 -5.789 -6.804 1.00 82.75 93 GLN A N 1
ATOM 693 C CA . GLN A 1 93 ? 15.450 -4.685 -5.849 1.00 82.75 93 GLN A CA 1
ATOM 694 C C . GLN A 1 93 ? 14.004 -4.196 -5.699 1.00 82.75 93 GLN A C 1
ATOM 696 O O . GLN A 1 93 ? 13.527 -4.069 -4.575 1.00 82.75 93 GLN A O 1
ATOM 701 N N . HIS A 1 94 ? 13.289 -3.964 -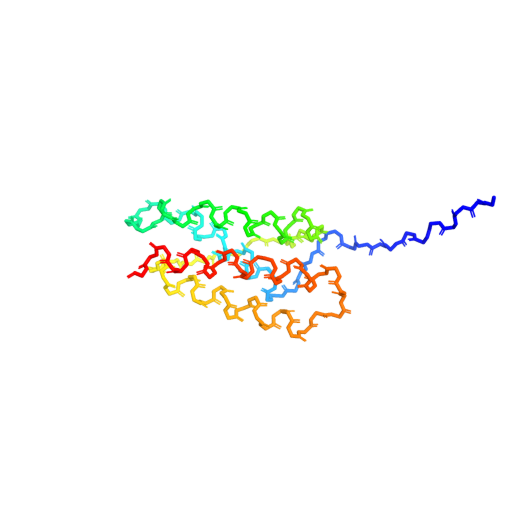6.803 1.00 84.69 94 HIS A N 1
ATOM 702 C CA . HIS A 1 94 ? 11.892 -3.526 -6.757 1.00 84.69 94 HIS A CA 1
ATOM 703 C C . HIS A 1 94 ? 10.991 -4.590 -6.132 1.00 84.69 94 HIS A C 1
ATOM 705 O O . HIS A 1 94 ? 10.156 -4.270 -5.292 1.00 84.69 94 HIS A O 1
ATOM 711 N N . SER A 1 95 ? 11.217 -5.857 -6.471 1.00 89.19 95 SER A N 1
ATOM 712 C CA . SER A 1 95 ? 10.461 -6.985 -5.925 1.00 89.19 95 SER A CA 1
ATOM 713 C C . SER A 1 95 ? 10.609 -7.091 -4.405 1.00 89.19 95 SER A C 1
ATOM 715 O O . SER A 1 95 ? 9.621 -7.254 -3.695 1.00 89.19 95 SER A O 1
ATOM 717 N N . LEU A 1 96 ? 11.824 -6.913 -3.873 1.00 91.69 96 LEU A N 1
ATOM 718 C CA . LEU A 1 96 ? 12.063 -6.922 -2.426 1.00 91.69 96 LEU A CA 1
ATOM 719 C C . LEU A 1 96 ? 11.327 -5.786 -1.704 1.00 91.69 96 LEU A C 1
ATOM 721 O O . LEU A 1 96 ? 10.801 -5.996 -0.610 1.00 91.69 96 LEU A O 1
ATOM 725 N N . ARG A 1 97 ? 11.268 -4.599 -2.317 1.00 93.81 97 ARG A N 1
ATOM 726 C CA . ARG A 1 97 ? 10.587 -3.423 -1.753 1.00 93.81 97 ARG A CA 1
ATOM 727 C C . ARG A 1 97 ? 9.070 -3.554 -1.807 1.00 93.81 97 ARG A C 1
ATOM 729 O O . ARG A 1 97 ? 8.407 -3.305 -0.804 1.00 93.81 97 ARG A O 1
ATOM 736 N N . LEU A 1 98 ? 8.532 -4.045 -2.924 1.00 93.00 98 LEU A N 1
ATOM 737 C CA . LEU A 1 98 ? 7.112 -4.377 -3.067 1.00 93.00 98 LEU A CA 1
ATOM 738 C C . LEU A 1 98 ? 6.678 -5.429 -2.038 1.00 93.00 98 LEU A C 1
ATOM 740 O O . LEU A 1 98 ? 5.652 -5.272 -1.378 1.00 93.00 98 LEU A O 1
ATOM 744 N N . ASP A 1 99 ? 7.480 -6.476 -1.840 1.00 95.12 99 ASP A N 1
ATOM 745 C CA . ASP A 1 99 ? 7.180 -7.531 -0.873 1.00 95.12 99 ASP A CA 1
ATOM 746 C C . ASP A 1 99 ? 7.304 -7.053 0.589 1.00 95.12 99 ASP A C 1
ATOM 748 O O . ASP A 1 99 ? 6.506 -7.442 1.445 1.00 95.12 99 ASP A O 1
ATOM 752 N N . ALA A 1 100 ? 8.261 -6.166 0.892 1.00 95.88 100 ALA A N 1
ATOM 753 C CA . ALA A 1 100 ? 8.360 -5.510 2.197 1.00 95.88 100 ALA A CA 1
ATOM 754 C C . ALA A 1 100 ? 7.134 -4.631 2.495 1.00 95.88 100 ALA A C 1
ATOM 756 O O . ALA A 1 100 ? 6.508 -4.808 3.543 1.00 95.88 100 ALA A O 1
ATOM 757 N N . ALA A 1 101 ? 6.743 -3.765 1.553 1.00 95.94 101 ALA A N 1
ATOM 758 C CA . ALA A 1 101 ? 5.536 -2.950 1.656 1.00 95.94 101 ALA A CA 1
ATOM 759 C C . ALA A 1 101 ? 4.289 -3.825 1.861 1.00 95.94 101 ALA A C 1
ATOM 761 O O . ALA A 1 101 ? 3.525 -3.611 2.800 1.00 95.94 101 ALA A O 1
ATOM 762 N N . ARG A 1 102 ? 4.134 -4.895 1.072 1.00 96.12 102 ARG A N 1
ATOM 763 C CA . ARG A 1 102 ? 3.019 -5.843 1.206 1.00 96.12 102 ARG A CA 1
ATOM 764 C C . ARG A 1 102 ? 2.954 -6.498 2.589 1.00 96.12 102 ARG A C 1
ATOM 766 O O . ARG A 1 102 ? 1.875 -6.623 3.163 1.00 96.12 102 ARG A O 1
ATOM 773 N N . ARG A 1 103 ? 4.094 -6.904 3.160 1.00 96.62 103 ARG A N 1
ATOM 774 C CA . ARG A 1 103 ? 4.138 -7.456 4.528 1.00 96.62 103 ARG A CA 1
ATOM 775 C C . ARG A 1 103 ? 3.691 -6.448 5.584 1.00 96.62 103 ARG A C 1
ATOM 777 O O . ARG A 1 103 ? 3.060 -6.854 6.558 1.00 96.62 103 ARG A O 1
ATOM 784 N N . LEU A 1 104 ? 4.017 -5.168 5.415 1.00 95.88 104 LEU A N 1
ATOM 785 C CA . LEU A 1 104 ? 3.562 -4.107 6.316 1.00 95.88 104 LEU A CA 1
ATOM 786 C C . LEU A 1 104 ? 2.043 -3.931 6.227 1.00 95.88 104 LEU A C 1
ATOM 788 O O . LEU A 1 104 ? 1.390 -3.893 7.266 1.00 95.88 104 LEU A O 1
ATOM 792 N N . LEU A 1 105 ? 1.472 -3.944 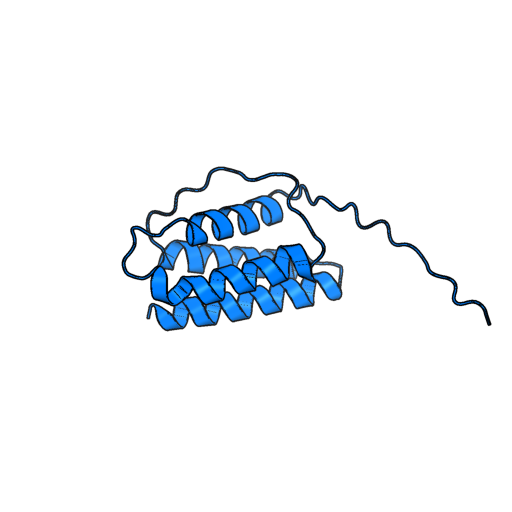5.019 1.00 93.50 105 LEU A N 1
ATOM 793 C CA . LEU A 1 105 ? 0.017 -3.867 4.835 1.00 93.50 105 LEU A CA 1
ATOM 794 C C . LEU A 1 105 ? -0.720 -5.029 5.495 1.00 93.50 105 LEU A C 1
ATOM 796 O O . LEU A 1 105 ? -1.694 -4.799 6.200 1.00 93.50 105 LEU A O 1
ATOM 800 N N . ARG A 1 106 ? -0.212 -6.260 5.368 1.00 94.12 106 ARG A N 1
ATOM 801 C CA . ARG A 1 106 ? -0.787 -7.429 6.059 1.00 94.12 106 ARG A CA 1
ATOM 802 C C . ARG A 1 106 ? -0.802 -7.281 7.578 1.00 94.12 106 ARG A C 1
ATOM 804 O O . ARG A 1 106 ? -1.723 -7.759 8.232 1.00 94.12 106 ARG A O 1
ATOM 811 N N . ARG A 1 107 ? 0.212 -6.624 8.152 1.00 93.44 107 ARG A N 1
ATOM 812 C CA . ARG A 1 107 ? 0.231 -6.301 9.589 1.00 93.44 107 ARG A CA 1
ATOM 813 C C . ARG A 1 107 ? -0.804 -5.232 9.935 1.00 93.44 107 ARG A C 1
ATOM 815 O O . ARG A 1 107 ? -1.450 -5.362 10.965 1.00 93.44 107 ARG A O 1
ATOM 822 N N . GLY A 1 108 ? -0.989 -4.237 9.066 1.00 88.94 108 GLY A N 1
ATOM 823 C CA . GLY A 1 108 ? -2.073 -3.260 9.182 1.00 88.94 108 GLY A CA 1
ATOM 824 C C . GLY A 1 108 ? -3.454 -3.918 9.132 1.00 88.94 108 GLY A C 1
ATOM 825 O O . GLY A 1 108 ? -4.257 -3.702 10.027 1.00 88.94 108 GLY A O 1
ATOM 826 N N . LEU A 1 109 ? -3.701 -4.802 8.162 1.00 89.12 109 LEU A N 1
ATOM 827 C CA . LEU A 1 109 ? -4.944 -5.576 8.055 1.00 89.12 109 LEU A CA 1
ATOM 828 C C . LEU A 1 109 ? -5.221 -6.408 9.311 1.00 89.12 109 LEU A C 1
ATOM 830 O O . LEU A 1 109 ? -6.345 -6.429 9.803 1.00 89.12 109 LEU A O 1
ATOM 834 N N . ALA A 1 110 ? -4.190 -7.055 9.860 1.00 90.38 110 ALA A N 1
ATOM 835 C CA . ALA A 1 110 ? -4.308 -7.809 11.105 1.00 90.38 110 ALA A CA 1
ATOM 836 C C . ALA A 1 110 ? -4.592 -6.924 12.333 1.00 90.38 110 ALA A C 1
ATOM 838 O O . ALA A 1 110 ? -5.136 -7.424 13.308 1.00 90.38 110 ALA A O 1
ATOM 839 N N . ALA A 1 111 ? -4.238 -5.635 12.303 1.00 85.38 111 ALA A N 1
ATOM 840 C CA . ALA A 1 111 ? -4.536 -4.692 13.383 1.00 85.38 111 ALA A CA 1
ATOM 841 C C . ALA A 1 111 ? -5.993 -4.187 13.365 1.00 85.38 111 ALA A C 1
ATOM 843 O O . ALA A 1 111 ? -6.458 -3.654 14.369 1.00 85.38 111 ALA A O 1
ATOM 844 N N . VAL A 1 112 ? -6.697 -4.361 12.240 1.00 83.56 112 VAL A N 1
ATOM 845 C CA . VAL A 1 112 ? -8.104 -3.961 12.028 1.00 83.56 112 VAL A CA 1
ATOM 846 C C . VAL A 1 112 ? -9.060 -5.168 12.074 1.00 83.56 112 VAL A C 1
ATOM 848 O O . VAL A 1 112 ? -10.268 -5.017 11.907 1.00 83.56 112 VAL A O 1
ATOM 851 N N . ALA A 1 113 ? -8.540 -6.387 12.252 1.00 72.81 113 ALA A N 1
ATOM 852 C CA . ALA A 1 113 ? -9.317 -7.625 12.388 1.00 72.81 113 ALA A CA 1
ATOM 853 C C . ALA A 1 113 ? -9.621 -7.948 13.854 1.00 72.81 113 ALA A C 1
ATOM 855 O O . ALA A 1 113 ? -10.747 -8.438 14.091 1.00 72.81 113 ALA A O 1
#

Solvent-accessible surface area (backbone atoms only — not comparable to full-atom values): 6396 Å² total; per-residue (Å²): 132,86,81,84,77,80,80,74,84,68,67,55,52,39,71,51,65,68,59,20,46,47,56,19,46,49,54,34,59,67,66,41,69,92,42,92,61,34,78,70,27,42,68,29,47,57,51,24,48,40,26,46,35,66,75,42,58,37,35,55,65,55,76,57,96,53,86,73,92,44,71,66,62,49,50,53,51,47,45,53,51,38,52,52,52,40,74,70,44,89,44,70,71,53,29,54,23,36,50,51,21,40,54,31,45,53,54,24,53,63,65,74,106

Foldseek 3Di:
DDDPDDDDPPVLEDAPPLLLALLQLLVQLLVPVVDPLSVLLNVLSVVLNCLQPVQVSYHHPDHDDDDDPDNLVSLVVSLVSLVVCLVVPPDPSNNVSSVSSSVSSVVSNVSSD

Nearest PDB structures (foldseek):
  4etr-assembly1_A  TM=6.033E-01  e=3.370E+00  Pseudomonas aeruginosa PAO1
  8hf0-assembly1_D  TM=6.236E-01  e=3.553E+00  Drosophila melanogaster
  2rld-assembly1_E  TM=2.836E-01  e=1.490E-01  Bacteroides thetaiotaomicron VPI-5482
  8v44-assembly1_A  TM=4.053E-01  e=1.171E+00  Pseudomonas aeruginosa